Protein AF-A0A349DYC5-F1 (afdb_monomer_lite)

Structure (mmCIF, N/CA/C/O backbone):
data_AF-A0A349DYC5-F1
#
_entry.id   AF-A0A349DYC5-F1
#
loop_
_atom_site.group_PDB
_atom_site.id
_atom_site.type_symbol
_atom_site.label_atom_id
_atom_site.label_alt_id
_atom_site.label_comp_id
_atom_site.label_asym_id
_atom_site.label_entity_id
_atom_site.label_seq_id
_atom_site.pdbx_PDB_ins_code
_atom_site.Cartn_x
_atom_site.Cartn_y
_atom_site.Cartn_z
_atom_site.occupancy
_atom_site.B_iso_or_equiv
_atom_site.auth_seq_id
_atom_site.auth_comp_id
_atom_site.auth_asym_id
_atom_site.auth_atom_id
_atom_site.pdbx_PDB_model_num
ATOM 1 N N . MET A 1 1 ? 18.707 43.998 69.756 1.00 49.97 1 MET A N 1
ATOM 2 C CA . MET A 1 1 ? 19.330 42.687 69.521 1.00 49.97 1 MET A CA 1
ATOM 3 C C . MET A 1 1 ? 18.216 41.794 69.025 1.00 49.97 1 MET A C 1
ATOM 5 O O . MET A 1 1 ? 17.462 41.315 69.845 1.00 49.97 1 MET A O 1
ATOM 9 N N . ASP A 1 2 ? 18.015 41.749 67.714 1.00 41.62 2 ASP A N 1
ATOM 10 C CA . ASP A 1 2 ? 17.392 40.628 67.011 1.00 41.62 2 ASP A CA 1
ATOM 11 C C . ASP A 1 2 ? 17.574 40.893 65.522 1.00 41.62 2 ASP A C 1
ATOM 13 O O . ASP A 1 2 ? 17.164 41.919 64.978 1.00 41.62 2 ASP A O 1
ATOM 17 N N . GLN A 1 3 ? 18.354 40.006 64.919 1.00 46.03 3 GLN A N 1
ATOM 18 C CA . GLN A 1 3 ? 18.637 39.960 63.500 1.00 46.03 3 GLN A CA 1
ATOM 19 C C . GLN A 1 3 ? 17.482 39.212 62.832 1.00 46.03 3 GLN A C 1
ATOM 21 O O . GLN A 1 3 ? 17.026 38.204 63.360 1.00 46.03 3 GLN A O 1
ATOM 26 N N . GLN A 1 4 ? 17.053 39.679 61.665 1.00 42.78 4 GLN A N 1
ATOM 27 C CA . GLN A 1 4 ? 17.155 38.969 60.382 1.00 42.78 4 GLN A CA 1
ATOM 28 C C . GLN A 1 4 ? 16.136 39.562 59.400 1.00 42.78 4 GLN A C 1
ATOM 30 O O . GLN A 1 4 ? 14.926 39.431 59.553 1.00 42.78 4 GLN A O 1
ATOM 35 N N . VAL A 1 5 ? 16.667 40.250 58.388 1.00 47.44 5 VAL A N 1
ATOM 36 C CA . VAL A 1 5 ? 15.936 40.773 57.232 1.00 47.44 5 VAL A CA 1
ATOM 37 C C . VAL A 1 5 ? 15.955 39.680 56.167 1.00 47.44 5 VAL A C 1
ATOM 39 O O . VAL A 1 5 ? 17.021 39.304 55.684 1.00 47.44 5 VAL A O 1
ATOM 42 N N . THR A 1 6 ? 14.792 39.135 55.820 1.00 49.47 6 THR A N 1
ATOM 43 C CA . THR A 1 6 ? 14.660 38.131 54.759 1.00 49.47 6 THR A CA 1
ATOM 44 C C . THR A 1 6 ? 14.654 38.837 53.402 1.00 49.47 6 THR A C 1
ATOM 46 O O . THR A 1 6 ? 13.722 39.573 53.083 1.00 49.47 6 THR A O 1
ATOM 49 N N . HIS A 1 7 ? 15.707 38.644 52.605 1.00 45.09 7 HIS A N 1
ATOM 50 C CA . HIS A 1 7 ? 15.784 39.171 51.244 1.00 45.09 7 HIS A CA 1
ATOM 51 C C . HIS A 1 7 ? 14.826 38.424 50.304 1.00 45.09 7 HIS A C 1
ATOM 53 O O . HIS A 1 7 ? 14.890 37.203 50.164 1.00 45.09 7 HIS A O 1
ATOM 59 N N . VAL A 1 8 ? 13.953 39.190 49.649 1.00 44.03 8 VAL A N 1
ATOM 60 C CA . VAL A 1 8 ? 13.036 38.756 48.589 1.00 44.03 8 VAL A CA 1
ATOM 61 C C . VAL A 1 8 ? 13.697 38.958 47.217 1.00 44.03 8 VAL A C 1
ATOM 63 O O . VAL A 1 8 ? 14.188 40.044 46.932 1.00 44.03 8 VAL A O 1
ATOM 66 N N . ALA A 1 9 ? 13.646 37.895 46.405 1.00 40.28 9 ALA A N 1
ATOM 67 C CA . ALA A 1 9 ? 13.711 37.793 44.938 1.00 40.28 9 ALA A CA 1
ATOM 68 C C . ALA A 1 9 ? 14.835 38.504 44.150 1.00 40.28 9 ALA A C 1
ATOM 70 O O . ALA A 1 9 ? 14.853 39.720 44.009 1.00 40.28 9 ALA A O 1
ATOM 71 N N . THR A 1 10 ? 15.660 37.705 43.461 1.00 39.31 10 THR A N 1
ATOM 72 C CA . THR A 1 10 ? 15.750 37.655 41.982 1.00 39.31 10 THR A CA 1
ATOM 73 C C . THR A 1 10 ? 16.585 36.421 41.627 1.00 39.31 10 THR A C 1
ATOM 75 O O . THR A 1 10 ? 17.809 36.460 41.666 1.00 39.31 10 THR 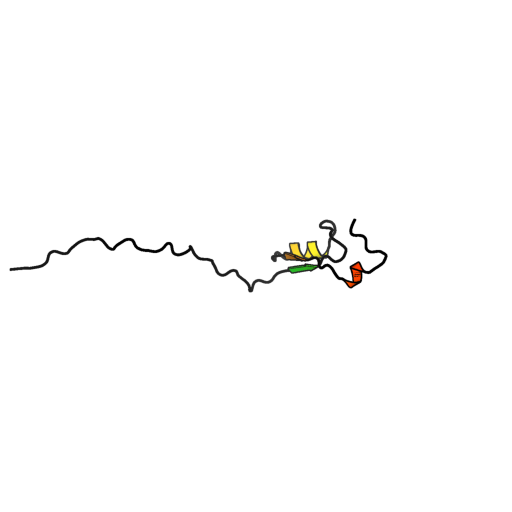A O 1
ATOM 78 N N . ALA A 1 11 ? 15.923 35.291 41.362 1.00 44.62 11 ALA A N 1
ATOM 79 C CA . ALA A 1 11 ? 16.572 34.171 40.690 1.00 44.62 11 ALA A CA 1
ATOM 80 C C . ALA A 1 11 ? 16.634 34.526 39.202 1.00 44.62 11 ALA A C 1
ATOM 82 O O . ALA A 1 11 ? 15.609 34.809 38.581 1.00 44.62 11 ALA A O 1
ATOM 83 N N . GLU A 1 12 ? 17.850 34.606 38.683 1.00 44.69 12 GLU A N 1
ATOM 84 C CA . GLU A 1 12 ? 18.161 35.021 37.325 1.00 44.69 12 GLU A CA 1
ATOM 85 C C . GLU A 1 12 ? 17.450 34.118 36.310 1.00 44.69 12 GLU A C 1
ATOM 87 O O . GLU A 1 12 ? 17.569 32.891 36.336 1.00 44.69 12 GLU A O 1
ATOM 92 N N . ALA A 1 13 ? 16.691 34.744 35.412 1.00 52.94 13 ALA A N 1
ATOM 93 C CA . ALA A 1 13 ? 16.060 34.100 34.274 1.00 52.94 13 ALA A CA 1
ATOM 94 C C . ALA A 1 13 ? 17.134 33.655 33.269 1.00 52.94 13 ALA A C 1
ATOM 96 O O . ALA A 1 13 ? 17.418 34.348 32.302 1.00 52.94 13 ALA A O 1
ATOM 97 N N . ASN A 1 14 ? 17.728 32.490 33.512 1.00 55.78 14 ASN A N 1
ATOM 98 C CA . ASN A 1 14 ? 18.504 31.733 32.535 1.00 55.78 14 ASN A CA 1
ATOM 99 C C . ASN A 1 14 ? 17.967 30.300 32.497 1.00 55.78 14 ASN A C 1
ATOM 101 O O . ASN A 1 14 ? 18.625 29.348 32.911 1.00 55.78 14 ASN A O 1
ATOM 105 N N . THR A 1 15 ? 16.741 30.147 32.002 1.00 54.97 15 THR A N 1
ATOM 106 C CA . THR A 1 15 ? 16.287 28.862 31.473 1.00 54.97 15 THR A CA 1
ATOM 107 C C . THR A 1 15 ? 16.562 28.906 29.973 1.00 54.97 15 THR A C 1
ATOM 109 O O . THR A 1 15 ? 15.925 29.706 29.284 1.00 54.97 15 THR A O 1
ATOM 112 N N . PRO A 1 16 ? 17.534 28.138 29.441 1.00 44.56 16 PRO A N 1
ATOM 113 C CA . PRO A 1 16 ? 17.647 28.004 27.997 1.00 44.56 16 PRO A CA 1
ATOM 114 C C . PRO A 1 16 ? 16.311 27.472 27.487 1.00 44.56 16 PRO A C 1
ATOM 116 O O . PRO A 1 16 ? 15.713 26.625 28.149 1.00 44.56 16 PRO A O 1
ATOM 119 N N . LEU A 1 17 ? 15.844 27.999 26.351 1.00 54.81 17 LEU A N 1
ATOM 120 C CA . LEU A 1 17 ? 14.722 27.455 25.593 1.00 54.81 17 LEU A CA 1
ATOM 121 C C . LEU A 1 17 ? 14.959 25.951 25.411 1.00 54.81 17 LEU A C 1
ATOM 123 O O . LEU A 1 17 ? 15.669 25.527 24.501 1.00 54.81 17 LEU A O 1
ATOM 127 N N . SER A 1 18 ? 14.436 25.151 26.335 1.00 48.06 18 SER A N 1
ATOM 128 C CA . SER A 1 18 ? 14.445 23.705 26.263 1.00 48.06 18 SER A CA 1
ATOM 129 C C . SER A 1 18 ? 13.360 23.360 25.267 1.00 48.06 18 SER A C 1
ATOM 131 O O . SER A 1 18 ? 12.197 23.249 25.649 1.00 48.06 18 SER A O 1
ATOM 133 N N . ASP A 1 19 ? 13.776 23.355 23.997 1.00 58.22 19 ASP A N 1
ATOM 134 C CA . ASP A 1 19 ? 13.284 22.508 22.912 1.00 58.22 19 ASP A CA 1
ATOM 135 C C . ASP A 1 19 ? 12.059 21.706 2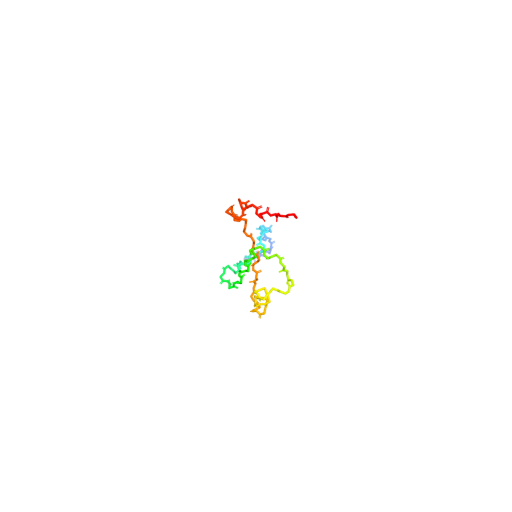3.356 1.00 58.22 19 ASP A C 1
ATOM 137 O O . ASP A 1 19 ? 12.187 20.707 24.071 1.00 58.22 19 ASP A O 1
ATOM 141 N N . GLU A 1 20 ? 10.870 22.243 23.068 1.00 56.94 20 GLU A N 1
ATOM 142 C CA . GLU A 1 20 ? 9.596 21.681 23.498 1.00 56.94 20 GLU A CA 1
ATOM 143 C C . GLU A 1 20 ? 9.446 20.273 22.923 1.00 56.94 20 GLU A C 1
ATOM 145 O O . GLU A 1 20 ? 8.965 20.068 21.814 1.00 56.94 20 GLU A O 1
ATOM 150 N N . THR A 1 21 ? 9.879 19.298 23.719 1.00 52.00 21 THR A N 1
ATOM 151 C CA . THR A 1 21 ? 9.427 17.912 23.743 1.00 52.00 21 THR A CA 1
ATOM 152 C C . THR A 1 21 ? 9.143 17.334 22.360 1.00 52.00 21 THR A C 1
ATOM 154 O O . THR A 1 21 ? 7.984 17.184 21.963 1.00 52.00 21 THR A O 1
ATOM 157 N N . LEU A 1 22 ? 10.196 16.911 21.656 1.00 57.47 22 LEU A N 1
ATOM 158 C CA . LEU A 1 22 ? 10.042 15.822 20.700 1.00 57.47 22 LEU A CA 1
ATOM 159 C C . LEU A 1 22 ? 9.457 14.636 21.472 1.00 57.47 22 LEU A C 1
ATOM 161 O O . LEU A 1 22 ? 10.162 13.927 22.193 1.00 57.47 22 LEU A O 1
ATOM 165 N N . GLN A 1 23 ? 8.139 14.460 21.380 1.00 59.09 23 GLN A N 1
ATOM 166 C CA . GLN A 1 23 ? 7.504 13.234 21.832 1.00 59.09 23 GLN A CA 1
ATOM 167 C C . GLN A 1 23 ? 8.175 12.088 21.069 1.00 59.09 23 GLN A C 1
ATOM 169 O O . GLN A 1 23 ? 8.437 12.250 19.871 1.00 59.09 23 GLN A O 1
ATOM 174 N N . PRO A 1 24 ? 8.497 10.959 21.727 1.00 64.88 24 PRO A N 1
ATOM 175 C CA . PRO A 1 24 ? 9.079 9.822 21.036 1.00 64.88 24 PRO A CA 1
ATOM 176 C C . PRO A 1 24 ? 8.191 9.498 19.841 1.00 64.88 24 PRO A C 1
ATOM 178 O O . PRO A 1 24 ? 7.001 9.230 20.024 1.00 64.88 24 PRO A O 1
ATOM 181 N N . ILE A 1 25 ? 8.740 9.569 18.623 1.00 67.69 25 ILE A N 1
ATOM 182 C CA . ILE A 1 25 ? 8.013 9.036 17.478 1.00 67.69 25 ILE A CA 1
ATOM 183 C C . ILE A 1 25 ? 7.738 7.575 17.826 1.00 67.69 25 ILE A C 1
ATOM 185 O O . ILE A 1 25 ? 8.645 6.857 18.254 1.00 67.69 25 ILE A O 1
ATOM 189 N N . ASP A 1 26 ? 6.483 7.149 17.755 1.00 68.88 26 ASP A N 1
ATOM 190 C CA . ASP A 1 26 ? 6.171 5.749 17.994 1.00 68.88 26 ASP A CA 1
ATOM 191 C C . ASP A 1 26 ? 6.691 4.942 16.799 1.00 68.88 26 ASP A C 1
ATOM 193 O O . ASP A 1 26 ? 6.006 4.742 15.798 1.00 68.88 26 ASP A O 1
ATOM 197 N N . THR A 1 27 ? 7.951 4.517 16.886 1.00 71.56 27 THR A N 1
ATOM 198 C CA . THR A 1 27 ? 8.613 3.690 15.872 1.00 71.56 27 THR A CA 1
ATOM 199 C C . THR A 1 27 ? 8.191 2.221 15.958 1.00 71.56 27 THR A C 1
ATOM 201 O O . THR A 1 27 ? 8.640 1.415 15.148 1.00 71.56 27 THR A O 1
ATOM 204 N N . THR A 1 28 ? 7.374 1.847 16.952 1.00 76.44 28 THR A N 1
ATOM 205 C CA . THR A 1 28 ? 6.961 0.457 17.225 1.00 76.44 28 THR A CA 1
ATOM 206 C C . THR A 1 28 ? 5.536 0.161 16.738 1.00 76.44 28 THR A C 1
ATOM 208 O O . THR A 1 28 ? 5.120 -1.000 16.698 1.00 76.44 28 THR A O 1
ATOM 211 N N . GLY A 1 29 ? 4.787 1.183 16.315 1.00 87.56 29 GLY A N 1
ATOM 212 C CA . GLY A 1 29 ? 3.466 1.028 15.714 1.00 87.56 29 GLY A CA 1
ATOM 213 C C . GLY A 1 29 ? 3.467 0.135 14.464 1.00 87.56 29 GLY A C 1
ATOM 214 O O . GLY A 1 29 ? 4.369 0.186 13.627 1.00 87.56 29 GLY A O 1
ATOM 215 N N . LYS A 1 30 ? 2.427 -0.695 14.315 1.00 94.00 30 LYS A N 1
ATOM 216 C CA . LYS A 1 30 ? 2.222 -1.503 13.102 1.00 94.00 30 LYS A CA 1
ATOM 217 C C . LYS A 1 30 ? 1.824 -0.601 11.935 1.00 94.00 30 LYS A C 1
ATOM 219 O O . LYS A 1 30 ? 0.964 0.262 12.094 1.00 94.00 30 LYS A O 1
ATOM 224 N N . ILE A 1 31 ? 2.383 -0.870 10.757 1.00 95.88 31 ILE A N 1
ATOM 225 C CA . ILE A 1 31 ? 2.035 -0.180 9.511 1.00 95.88 31 ILE A CA 1
ATOM 226 C C . ILE A 1 31 ? 1.728 -1.185 8.402 1.00 95.88 31 ILE A C 1
ATOM 228 O O . ILE A 1 31 ? 2.235 -2.309 8.414 1.00 95.88 31 ILE A O 1
ATOM 232 N N . ASN A 1 32 ? 0.948 -0.759 7.413 1.00 97.50 32 ASN A N 1
ATOM 233 C CA . ASN A 1 32 ? 0.845 -1.468 6.142 1.00 97.50 32 ASN A CA 1
ATOM 234 C C . ASN A 1 32 ? 1.924 -0.981 5.185 1.00 97.50 32 ASN A C 1
ATOM 236 O O . ASN A 1 32 ? 2.228 0.210 5.134 1.00 97.50 32 ASN A O 1
ATOM 240 N N . VAL A 1 33 ? 2.428 -1.890 4.359 1.00 96.75 33 VAL A N 1
ATOM 241 C CA . VAL A 1 33 ? 3.283 -1.551 3.222 1.00 96.75 33 VAL A CA 1
ATOM 242 C C . VAL A 1 33 ? 2.595 -2.048 1.959 1.00 96.75 33 VAL A C 1
ATOM 244 O O . VAL A 1 33 ? 2.399 -3.249 1.786 1.00 96.75 33 VAL A O 1
ATOM 247 N N . VAL A 1 34 ? 2.210 -1.122 1.082 1.00 97.25 34 VAL A N 1
ATOM 248 C CA . VAL A 1 34 ? 1.606 -1.435 -0.217 1.00 97.25 34 VAL A CA 1
ATOM 249 C C . VAL A 1 34 ? 2.659 -1.219 -1.292 1.00 97.25 34 VAL A C 1
ATOM 251 O O . VAL A 1 34 ? 3.071 -0.089 -1.546 1.00 97.25 34 VAL A O 1
ATOM 254 N N . TRP A 1 35 ? 3.095 -2.313 -1.919 1.00 95.62 35 TRP A N 1
ATOM 255 C CA . TRP A 1 35 ? 4.054 -2.273 -3.016 1.00 95.62 35 TRP A CA 1
ATOM 256 C C . TRP A 1 35 ? 3.343 -2.218 -4.362 1.00 95.62 35 TRP A C 1
ATOM 258 O O . TRP A 1 35 ? 2.867 -3.227 -4.887 1.00 95.62 35 TRP A O 1
ATOM 268 N N . PHE A 1 36 ? 3.324 -1.024 -4.936 1.00 93.56 36 PHE A N 1
ATOM 269 C CA . PHE A 1 36 ? 2.998 -0.832 -6.332 1.00 93.56 36 PHE A CA 1
ATOM 270 C C . PHE A 1 36 ? 4.150 -1.382 -7.166 1.00 93.56 36 PHE A C 1
ATOM 272 O O . PHE A 1 36 ? 5.260 -0.849 -7.172 1.00 93.56 36 PHE A O 1
ATOM 279 N N . LYS A 1 37 ? 3.897 -2.500 -7.844 1.00 87.88 37 LYS A N 1
ATOM 280 C CA . LYS A 1 37 ? 4.741 -2.948 -8.953 1.00 87.88 37 LYS A CA 1
ATOM 281 C C . LYS A 1 37 ? 4.392 -2.079 -10.163 1.00 87.88 37 LYS A C 1
ATOM 283 O O . LYS A 1 37 ? 4.288 -0.872 -10.042 1.00 87.88 37 LYS A O 1
ATOM 288 N N . ARG A 1 38 ? 4.110 -2.658 -11.327 1.00 84.62 38 ARG A N 1
ATOM 289 C CA . ARG A 1 38 ? 3.733 -1.877 -12.523 1.00 84.62 38 ARG A CA 1
ATOM 290 C C . ARG A 1 38 ? 2.354 -1.208 -12.452 1.00 84.62 38 ARG A C 1
ATOM 292 O O . ARG A 1 38 ? 2.017 -0.431 -13.335 1.00 84.62 38 ARG A O 1
ATOM 299 N N . ASP A 1 39 ? 1.550 -1.534 -11.447 1.00 87.94 39 ASP A N 1
ATOM 300 C CA . ASP A 1 39 ? 0.247 -0.911 -11.239 1.00 87.94 39 ASP A CA 1
ATOM 301 C C . ASP A 1 39 ? 0.412 0.272 -10.287 1.00 87.94 39 ASP A C 1
ATOM 303 O O . ASP A 1 39 ? 0.713 0.057 -9.123 1.00 87.94 39 ASP A O 1
ATOM 307 N N . LEU A 1 40 ? 0.255 1.501 -10.782 1.00 90.69 40 LEU A N 1
ATOM 308 C CA . LEU A 1 40 ? 0.339 2.739 -9.993 1.00 90.69 40 LEU A CA 1
ATOM 309 C C . LEU A 1 40 ? -1.045 3.366 -9.749 1.00 90.69 40 LEU A C 1
ATOM 311 O O . LEU A 1 40 ? -1.161 4.559 -9.465 1.00 90.69 40 LEU A O 1
ATOM 315 N N . ARG A 1 41 ? -2.121 2.587 -9.906 1.00 93.00 41 ARG A N 1
ATOM 316 C CA . ARG A 1 41 ? -3.489 3.095 -9.786 1.00 93.00 41 ARG A CA 1
ATOM 317 C C . ARG A 1 41 ? -3.921 3.167 -8.324 1.00 93.00 41 ARG A C 1
ATOM 319 O O . ARG A 1 41 ? -3.737 2.234 -7.549 1.00 93.00 41 ARG A O 1
ATOM 326 N N . LEU A 1 42 ? -4.560 4.282 -7.970 1.00 94.19 42 LEU A N 1
ATOM 327 C CA . LEU A 1 42 ? -5.192 4.470 -6.657 1.00 94.19 42 LEU A CA 1
ATOM 328 C C . LEU A 1 42 ? -6.648 3.990 -6.636 1.00 94.19 42 LEU A C 1
ATOM 330 O O . LEU A 1 42 ? -7.158 3.583 -5.595 1.00 94.19 42 LEU A O 1
ATOM 334 N N . GLN A 1 43 ? -7.326 4.055 -7.780 1.00 96.00 43 GLN A N 1
ATOM 335 C CA . GLN A 1 43 ? -8.690 3.560 -7.938 1.00 96.00 43 GLN A CA 1
ATOM 336 C C . GLN A 1 43 ? -8.667 2.084 -8.331 1.00 96.00 43 GLN A C 1
ATOM 338 O O . GLN A 1 43 ? -7.776 1.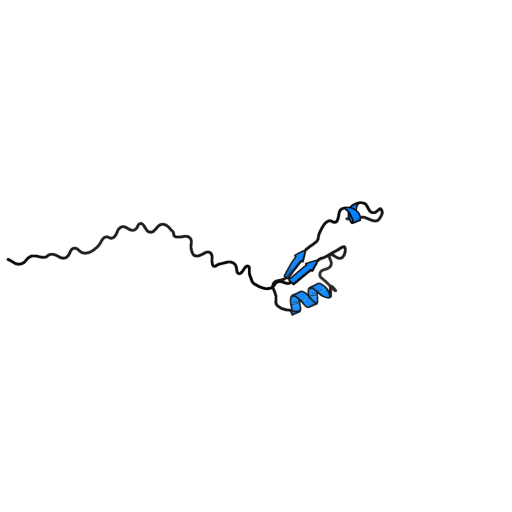659 -9.063 1.00 96.00 43 GLN A O 1
ATOM 343 N N . ASP A 1 44 ? -9.662 1.331 -7.858 1.00 95.38 44 ASP A N 1
ATOM 344 C CA . ASP A 1 44 ? -9.815 -0.102 -8.149 1.00 95.38 44 ASP A CA 1
ATOM 345 C C . ASP A 1 44 ? -8.588 -0.956 -7.752 1.00 95.38 44 ASP A C 1
ATOM 347 O O . ASP A 1 44 ? -8.193 -1.897 -8.433 1.00 95.38 44 ASP A O 1
ATOM 351 N N . HIS A 1 45 ? -7.956 -0.617 -6.621 1.00 96.56 45 HIS A N 1
ATOM 352 C CA . HIS A 1 45 ? -6.761 -1.305 -6.129 1.00 96.56 45 HIS A CA 1
ATOM 35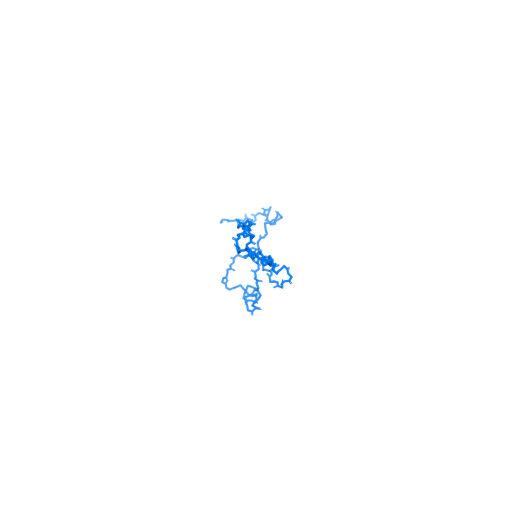3 C C . HIS A 1 45 ? -7.054 -2.050 -4.817 1.00 96.56 45 HIS A C 1
ATOM 355 O O . HIS A 1 45 ? -6.935 -1.498 -3.719 1.00 96.56 45 HIS A O 1
ATOM 361 N N . ALA A 1 46 ? -7.440 -3.327 -4.916 1.00 96.69 46 ALA A N 1
ATOM 362 C CA . ALA A 1 46 ? -7.869 -4.140 -3.770 1.00 96.69 46 ALA A CA 1
ATOM 363 C C . ALA A 1 46 ? -6.868 -4.176 -2.587 1.00 96.69 46 ALA A C 1
ATOM 365 O O . ALA A 1 46 ? -7.316 -4.023 -1.448 1.00 96.69 46 ALA A O 1
ATOM 366 N N . PRO A 1 47 ? -5.535 -4.283 -2.796 1.00 96.06 47 PRO A N 1
ATOM 367 C CA . PRO A 1 47 ? -4.574 -4.214 -1.691 1.00 96.06 47 PRO A CA 1
ATOM 368 C C . PRO A 1 47 ? -4.561 -2.857 -0.977 1.00 96.06 47 PRO A C 1
ATOM 370 O O . PRO A 1 47 ? -4.400 -2.798 0.239 1.00 96.06 47 PRO A O 1
ATOM 373 N N . LEU A 1 48 ? -4.765 -1.765 -1.724 1.00 97.62 48 LEU A N 1
ATOM 374 C CA . LEU A 1 48 ? -4.810 -0.419 -1.148 1.00 97.62 48 LEU A CA 1
ATOM 375 C C . LEU A 1 48 ? -6.101 -0.232 -0.346 1.00 97.62 48 LEU A C 1
ATOM 377 O O . LEU A 1 48 ? -6.057 0.289 0.764 1.00 97.62 48 LEU A O 1
ATOM 381 N N . LYS A 1 49 ? -7.232 -0.724 -0.870 1.00 97.94 49 LYS A N 1
ATOM 382 C CA . LYS A 1 49 ? -8.513 -0.741 -0.154 1.00 97.94 49 LYS A CA 1
ATOM 383 C C . LYS A 1 49 ? -8.389 -1.468 1.187 1.00 97.94 49 LYS A C 1
ATOM 385 O O . LYS A 1 49 ? -8.741 -0.896 2.211 1.00 97.94 49 LYS A O 1
ATOM 390 N N . ALA A 1 50 ? -7.821 -2.674 1.191 1.00 97.94 50 ALA A N 1
ATOM 391 C CA . ALA A 1 50 ? -7.631 -3.456 2.411 1.00 97.94 50 ALA A CA 1
ATOM 392 C C . ALA A 1 50 ? -6.712 -2.754 3.429 1.00 97.94 50 ALA A C 1
ATOM 394 O O . ALA A 1 50 ? -6.997 -2.757 4.626 1.00 97.94 50 ALA A O 1
ATOM 395 N N . ALA A 1 51 ? -5.634 -2.113 2.962 1.00 97.69 51 ALA A N 1
ATOM 396 C CA . ALA A 1 51 ? -4.738 -1.351 3.829 1.00 97.69 51 ALA A CA 1
ATOM 397 C C . ALA A 1 51 ? -5.458 -0.160 4.486 1.00 97.69 51 ALA A C 1
ATOM 399 O O . ALA A 1 51 ? -5.356 0.024 5.697 1.00 97.69 51 ALA A O 1
ATOM 400 N N . ILE A 1 52 ? -6.253 0.596 3.723 1.00 96.62 52 ILE A N 1
ATOM 401 C CA . ILE A 1 52 ? -7.059 1.710 4.249 1.00 96.62 52 ILE A CA 1
ATOM 402 C C . ILE A 1 52 ? -8.092 1.203 5.266 1.00 96.62 52 ILE A C 1
ATOM 404 O O . ILE A 1 52 ? -8.217 1.766 6.352 1.00 96.62 52 ILE A O 1
ATOM 408 N N . GLU A 1 53 ? -8.798 0.116 4.948 1.00 98.06 53 GLU A N 1
ATOM 409 C CA . GLU A 1 53 ? -9.832 -0.470 5.814 1.00 98.06 53 GLU A CA 1
ATOM 410 C C . GLU A 1 53 ? -9.274 -1.014 7.141 1.00 98.06 53 GLU A C 1
ATOM 412 O O . GLU A 1 53 ? -10.008 -1.098 8.122 1.00 98.06 53 GLU A O 1
ATOM 417 N N . SER A 1 54 ? -7.976 -1.330 7.213 1.00 97.00 54 SER A N 1
ATOM 418 C CA . SER A 1 54 ? -7.324 -1.757 8.460 1.00 97.00 54 SER A CA 1
ATOM 419 C C . SER A 1 54 ? -7.130 -0.633 9.491 1.00 97.00 54 SER A C 1
ATOM 421 O O . SER A 1 54 ? -6.827 -0.917 10.649 1.00 97.00 54 SER A O 1
ATOM 423 N N . GLY A 1 55 ? -7.247 0.636 9.078 1.00 96.31 55 GLY A N 1
ATOM 424 C CA . GLY A 1 55 ? -7.033 1.803 9.939 1.00 96.31 55 GLY A CA 1
ATOM 425 C C . GLY A 1 55 ? -5.581 2.038 10.377 1.00 96.31 55 GLY A C 1
ATOM 426 O O . GLY A 1 55 ? -5.328 2.948 11.164 1.00 96.31 55 GLY A O 1
ATOM 427 N N . LEU A 1 56 ? -4.622 1.247 9.886 1.00 95.88 56 LEU A N 1
ATOM 428 C CA . LEU A 1 56 ? -3.202 1.433 10.180 1.00 95.88 56 LEU A CA 1
ATOM 429 C C . LEU A 1 56 ? -2.572 2.474 9.241 1.00 95.88 56 LEU A C 1
ATOM 431 O O . LEU A 1 56 ? -2.958 2.562 8.065 1.00 95.88 56 LEU A O 1
ATOM 435 N N . PRO A 1 57 ? -1.543 3.212 9.703 1.00 95.06 57 PRO A N 1
ATOM 436 C CA . PRO A 1 57 ? -0.708 4.006 8.814 1.00 95.06 57 PRO A CA 1
ATOM 437 C C . PRO A 1 57 ? -0.215 3.143 7.651 1.00 95.06 57 PRO A C 1
ATOM 439 O O . PRO A 1 57 ? 0.224 2.007 7.841 1.00 95.06 57 PRO A O 1
ATOM 442 N N . THR A 1 58 ? -0.332 3.664 6.433 1.00 96.12 58 THR A N 1
ATOM 443 C CA . THR A 1 58 ? -0.042 2.906 5.214 1.00 96.12 58 THR A CA 1
ATOM 444 C C . THR A 1 58 ? 1.068 3.591 4.432 1.00 96.12 58 THR A C 1
ATOM 446 O O . THR A 1 58 ? 0.912 4.720 3.973 1.00 96.12 58 THR A O 1
ATOM 449 N N . LEU A 1 59 ? 2.187 2.889 4.272 1.00 95.81 59 LEU A N 1
ATOM 450 C CA . LEU A 1 59 ? 3.310 3.298 3.445 1.00 95.81 59 LEU A CA 1
ATOM 451 C C . LEU A 1 59 ? 3.123 2.761 2.024 1.00 95.81 59 LEU A C 1
ATOM 453 O O . LEU A 1 59 ? 3.007 1.554 1.804 1.00 95.81 59 LEU A O 1
ATOM 457 N N . LEU A 1 60 ? 3.117 3.670 1.0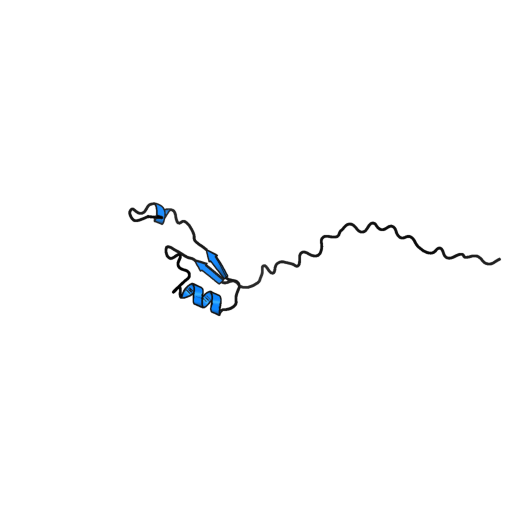56 1.00 96.94 60 LEU A N 1
ATOM 458 C CA . LEU A 1 60 ? 3.043 3.357 -0.365 1.00 96.94 60 LEU A CA 1
ATOM 459 C C . LEU A 1 60 ? 4.457 3.307 -0.939 1.00 96.94 60 LEU A C 1
ATOM 461 O O . LEU A 1 60 ? 5.181 4.298 -0.858 1.00 96.94 60 LEU A O 1
ATOM 465 N N . ILE A 1 61 ? 4.850 2.170 -1.512 1.00 96.75 61 ILE A N 1
ATOM 466 C CA . ILE A 1 61 ? 6.179 1.996 -2.105 1.00 96.75 61 ILE A CA 1
ATOM 467 C C . ILE A 1 61 ? 6.076 1.594 -3.571 1.00 96.75 61 ILE A C 1
ATOM 469 O O . ILE A 1 61 ? 5.242 0.778 -3.955 1.00 96.75 61 ILE A O 1
ATOM 473 N N . TYR A 1 62 ? 6.975 2.138 -4.378 1.00 93.31 62 TYR A N 1
ATOM 474 C CA . TYR A 1 62 ? 7.262 1.686 -5.731 1.00 93.31 62 TYR A CA 1
ATOM 475 C C . TYR A 1 62 ? 8.781 1.577 -5.851 1.00 93.31 62 TYR A C 1
ATOM 477 O O . TYR A 1 62 ? 9.502 2.490 -5.447 1.00 93.31 62 TYR A O 1
ATOM 485 N N . ILE A 1 63 ? 9.269 0.450 -6.363 1.00 91.31 63 ILE A N 1
ATOM 486 C CA . ILE A 1 63 ? 10.701 0.157 -6.472 1.00 91.31 63 ILE A CA 1
ATOM 487 C C . ILE A 1 63 ? 11.036 0.023 -7.953 1.00 91.31 63 ILE A C 1
ATOM 489 O O . ILE A 1 63 ? 10.412 -0.765 -8.663 1.00 91.31 63 ILE A O 1
ATOM 493 N N . PHE A 1 64 ? 12.036 0.776 -8.414 1.00 87.19 64 PHE A N 1
ATOM 494 C CA . PHE A 1 64 ? 12.609 0.583 -9.742 1.00 87.19 64 PHE A CA 1
ATOM 495 C C . PHE A 1 64 ? 13.463 -0.687 -9.732 1.00 87.19 64 PHE A C 1
ATOM 497 O O . PHE A 1 64 ? 14.533 -0.718 -9.127 1.00 87.19 64 PHE A O 1
ATOM 504 N N . GLU A 1 65 ? 12.967 -1.748 -10.364 1.00 83.81 65 GLU A N 1
ATOM 505 C CA . GLU A 1 65 ? 13.692 -3.011 -10.505 1.00 83.81 65 GLU A CA 1
ATOM 506 C C . GLU A 1 65 ? 14.537 -3.005 -11.794 1.00 83.81 65 GLU A C 1
ATOM 508 O O . GLU A 1 65 ? 13.951 -2.989 -12.881 1.00 83.81 65 GLU A O 1
ATOM 513 N N . PRO A 1 66 ? 15.883 -3.082 -11.718 1.00 80.00 66 PRO A N 1
ATOM 514 C CA . PRO A 1 66 ? 16.761 -3.013 -12.894 1.00 80.00 66 PRO A CA 1
ATOM 515 C C . PRO A 1 66 ? 16.417 -4.047 -13.974 1.00 80.00 66 PRO A C 1
ATOM 517 O O . PRO A 1 66 ? 16.366 -3.725 -15.156 1.00 80.00 66 PRO A O 1
ATOM 520 N N . ILE A 1 67 ? 16.065 -5.268 -13.560 1.00 76.19 67 ILE A N 1
ATOM 521 C CA . ILE A 1 67 ? 15.708 -6.365 -14.469 1.00 76.19 67 ILE A CA 1
ATOM 522 C C . ILE A 1 67 ? 14.428 -6.098 -15.275 1.00 76.19 67 ILE A C 1
ATOM 524 O O . ILE A 1 67 ? 14.255 -6.620 -16.372 1.00 76.19 67 ILE A O 1
ATOM 528 N N . VAL A 1 68 ? 13.524 -5.269 -14.748 1.00 71.44 68 VAL A N 1
ATOM 529 C CA . VAL A 1 68 ? 12.305 -4.856 -15.452 1.00 71.44 68 VAL A CA 1
ATOM 530 C C . VAL A 1 68 ? 12.623 -3.730 -16.438 1.00 71.44 68 VAL A C 1
ATOM 532 O O . VAL A 1 68 ? 12.028 -3.691 -17.513 1.00 71.44 68 VAL A O 1
ATOM 535 N N . GLN A 1 69 ? 13.583 -2.858 -16.109 1.00 69.44 69 GLN A N 1
ATOM 536 C CA . GLN A 1 69 ? 14.032 -1.760 -16.977 1.00 69.44 69 GLN A CA 1
ATOM 537 C C . GLN A 1 69 ? 14.766 -2.240 -18.231 1.00 69.44 69 GLN A C 1
ATOM 539 O O . GLN A 1 69 ? 14.713 -1.577 -19.261 1.00 69.44 69 GLN A O 1
ATOM 544 N N . GLU A 1 70 ? 15.425 -3.394 -18.155 1.00 73.06 70 GLU A N 1
ATOM 545 C CA . GLU A 1 70 ? 16.143 -4.002 -19.280 1.00 73.06 70 GLU A CA 1
ATOM 546 C C . GLU A 1 70 ? 15.227 -4.782 -20.242 1.00 73.06 70 GLU A C 1
ATOM 548 O O . GLU A 1 70 ? 15.676 -5.243 -21.292 1.00 73.06 70 GLU A O 1
ATOM 553 N N . SER A 1 71 ? 13.937 -4.936 -19.919 1.00 73.69 71 SER A N 1
ATOM 554 C CA . SER A 1 71 ? 12.990 -5.635 -20.793 1.00 73.69 71 SER A CA 1
ATOM 555 C C . SER A 1 71 ? 12.595 -4.786 -22.009 1.00 73.69 71 SER A C 1
ATOM 557 O O . SER A 1 71 ? 12.396 -3.578 -21.901 1.00 73.69 71 SER A O 1
ATOM 559 N N . ALA A 1 72 ? 12.440 -5.424 -23.175 1.00 71.75 72 ALA A N 1
ATOM 560 C CA . ALA A 1 72 ? 12.092 -4.743 -24.431 1.00 71.75 72 ALA A CA 1
ATOM 561 C C . ALA A 1 72 ? 10.734 -4.016 -24.382 1.00 71.75 72 ALA A C 1
ATOM 563 O O . ALA A 1 72 ? 10.521 -3.049 -25.109 1.00 71.75 72 ALA A O 1
ATOM 564 N N . ASP A 1 73 ? 9.846 -4.456 -23.490 1.00 71.44 73 ASP A N 1
ATOM 565 C CA . ASP A 1 73 ? 8.510 -3.893 -23.290 1.00 71.44 73 ASP A CA 1
ATOM 566 C C . ASP A 1 73 ? 8.485 -2.811 -22.193 1.00 71.44 73 ASP A C 1
ATOM 568 O O . ASP A 1 73 ? 7.414 -2.384 -21.748 1.00 71.44 73 ASP A O 1
ATOM 572 N N . TRP A 1 74 ? 9.653 -2.373 -21.708 1.00 65.62 74 TRP A N 1
ATOM 573 C CA . TRP A 1 74 ? 9.740 -1.338 -20.690 1.00 65.62 74 TRP A CA 1
ATOM 574 C C . TRP A 1 74 ? 9.468 0.040 -21.288 1.00 65.62 74 TRP A C 1
ATOM 576 O O . TRP A 1 74 ? 10.310 0.635 -21.961 1.00 65.62 74 TRP A O 1
ATOM 586 N N . ASN A 1 75 ? 8.289 0.580 -20.994 1.00 64.81 75 ASN A N 1
ATOM 587 C CA . ASN A 1 75 ? 7.959 1.960 -21.300 1.00 64.81 75 ASN A CA 1
ATOM 588 C C . ASN A 1 75 ? 7.453 2.678 -20.040 1.00 64.81 75 ASN A C 1
ATOM 590 O O . ASN A 1 75 ? 6.484 2.240 -19.422 1.00 64.81 75 ASN A O 1
ATOM 594 N N . ILE A 1 76 ? 8.118 3.777 -19.660 1.00 66.00 76 ILE A N 1
ATOM 595 C CA . ILE A 1 76 ? 7.692 4.647 -18.543 1.00 66.00 76 ILE A CA 1
ATOM 596 C C . ILE A 1 76 ? 6.815 5.816 -18.997 1.00 66.00 76 ILE A C 1
ATOM 598 O O . ILE A 1 76 ? 6.460 6.661 -18.176 1.00 66.00 76 ILE A O 1
ATOM 602 N N . ARG A 1 77 ? 6.539 5.908 -20.301 1.00 59.09 77 ARG A N 1
ATOM 603 C CA . ARG A 1 77 ? 5.892 7.038 -20.965 1.00 59.09 77 ARG A CA 1
ATOM 604 C C . ARG A 1 77 ? 4.653 6.621 -21.741 1.00 59.09 77 ARG A C 1
ATOM 606 O O . ARG A 1 77 ? 4.745 5.678 -22.558 1.00 59.09 77 ARG A O 1
#

pLDDT: mean 75.46, std 20.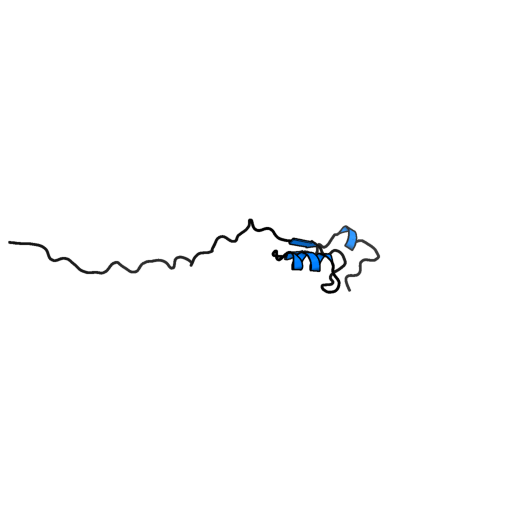18, range [39.31, 98.06]

Secondary structure (DSSP, 8-state):
----------------------PPP-TTS--EEEEESS---STT-HHHHHHHHTTS-EEEEE---HHHHTSTT----

Radius of gyration: 29.65 Å; chains: 1; bounding box: 29×49×94 Å

Foldseek 3Di:
DDDDDDDDDDDDPDDPPPDPDPDPDPPPFDEAEAEDEVDPDPPPDVSNVVRVVVVHHYHYDYDDDVVLCPDPPDDPD

Sequence (77 aa):
MDQQVTHVATAEANTPLSDETLQPIDTTGKINVVWFKRDLRLQDHAPLKAAIESGLPTLLIYIFEPIVQESADWNIR